Protein AF-A0A0K2RTQ6-F1 (afdb_monomer)

Nearest PDB structures (foldseek):
  4bjh-assembly1_B  TM=8.698E-01  e=5.700E-07  Aquifex aeolicus
  3r7l-assembly2_D  TM=8.823E-01  e=8.641E-06  Bacillus subtilis
  6fba-assembly1_A  TM=6.282E-01  e=8.798E-05  Plasmodium falciparum
  4eit-assembly2_E-2  TM=5.505E-01  e=1.858E-03  Bartonella henselae str. Houston-1
  6vlx-assembly1_A-2  TM=5.516E-01  e=4.117E-03  Alistipes finegoldii

Solvent-accessible surface area (backbone atoms only — not comparable to full-atom values): 7715 Å² total; per-residue (Å²): 106,58,63,59,55,19,58,78,69,77,44,66,51,78,92,53,66,40,66,80,39,32,35,37,40,30,36,40,47,51,80,28,67,64,53,57,54,44,49,56,51,42,40,74,35,42,23,46,38,33,41,28,30,55,79,71,28,50,46,89,68,52,87,76,44,90,48,50,78,40,72,47,48,64,66,49,52,74,71,56,46,48,26,42,33,48,46,72,69,63,71,87,67,46,86,75,64,66,61,100,42,74,64,60,47,43,72,60,62,48,88,47,73,68,58,55,49,48,32,53,76,71,67,39,74,79,41,42,79,43,66,94,60,133

Mean predicted aligned error: 4.24 Å

Secondary structure (DSSP, 8-state):
-HHHHHHHTT--SSS---TT-EEEEES-TTT-HHHHHHHHHHHHTT-EEEEE--GGGS-TTGGGSSSEEES-HHHHHHT--SEEEEPPP-GGGGGG-SSS-HHHHHHHH---H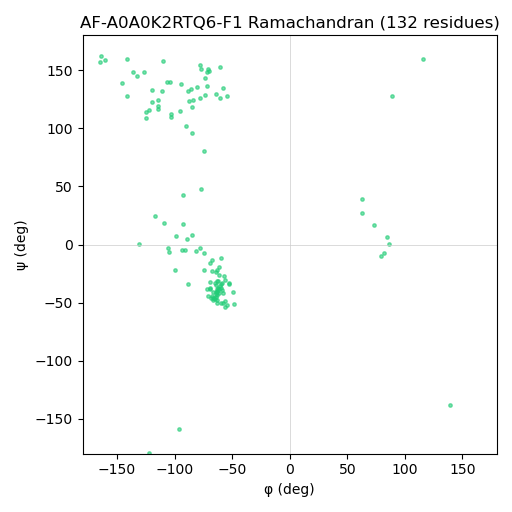HHHHHHHHTT-TTPEEE-S--

Foldseek 3Di:
DQVLQCVVVVHDSPPAFCAPAEEEEEDQQQPDPPNLVCLVVNVVSRYAYEYEDAPLSHHPPCVVGRYHYDPFPLVSVLVPHQEYEYEDDDPVPCVVPSDDDPVVCCVGGNCDPVNVVVCVVSVVPNYHYHYPDD

pLDDT: mean 91.51, std 10.1, range [55.66, 98.75]

Sequence (134 aa):
MRRHWSALHGSASTGADLTGMRVAIAGDVLHSRVARSNVWLLRTLGAEVTLVAPPTLLPIGVEHWPCKVSYNLDETLEAGVDAMMMLRVQGERMNASFFPSTREYSRRWGFDDARLRALDDLGLKDTIIMHPGP

Radius of gyration: 15.02 Å; Cα contacts (8 Å, |Δi|>4): 206; chains: 1; bounding box: 36×33×42 Å

Structure (mmCIF, N/CA/C/O backbone):
data_AF-A0A0K2RTQ6-F1
#
_entry.id   AF-A0A0K2RTQ6-F1
#
loop_
_atom_site.group_PDB
_atom_site.id
_atom_site.type_symbol
_atom_site.label_atom_id
_atom_site.label_alt_id
_atom_site.label_comp_id
_atom_site.label_asym_id
_atom_site.label_entity_id
_atom_site.label_seq_id
_atom_site.pdbx_PDB_ins_code
_atom_site.Cartn_x
_atom_site.Cartn_y
_atom_site.Cartn_z
_atom_site.occupancy
_atom_site.B_iso_or_equiv
_atom_site.auth_seq_id
_atom_site.auth_comp_id
_atom_site.auth_asym_id
_atom_site.auth_atom_id
_atom_site.pdbx_PDB_model_num
ATOM 1 N N . MET A 1 1 ? -0.386 1.564 14.095 1.00 89.38 1 MET A N 1
ATOM 2 C CA . MET A 1 1 ? -1.479 0.857 13.398 1.00 89.38 1 MET A CA 1
ATOM 3 C C . MET A 1 1 ? -2.579 0.413 14.357 1.00 89.38 1 MET A C 1
ATOM 5 O O . MET A 1 1 ? -3.469 1.215 14.567 1.00 89.38 1 MET A O 1
ATOM 9 N N . ARG A 1 2 ? -2.499 -0.751 15.027 1.00 91.75 2 ARG A N 1
ATOM 10 C CA . ARG A 1 2 ? -3.601 -1.288 15.864 1.00 91.75 2 ARG A CA 1
ATOM 11 C C . ARG A 1 2 ? -4.214 -0.292 16.856 1.00 91.75 2 ARG A C 1
ATOM 13 O O . ARG A 1 2 ? -5.416 -0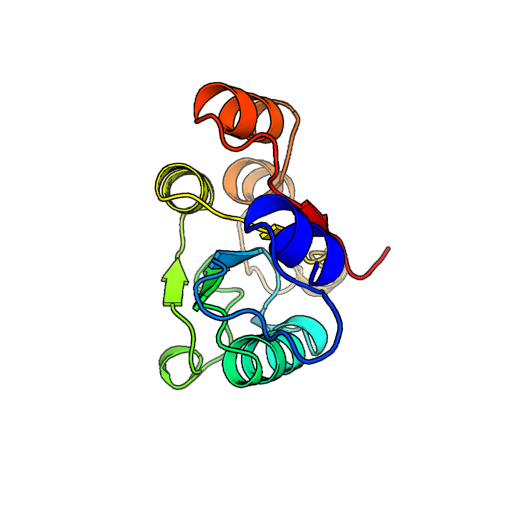.106 16.848 1.00 91.75 2 ARG A O 1
ATOM 20 N N . ARG A 1 3 ? -3.401 0.393 17.672 1.00 91.75 3 ARG A N 1
ATOM 21 C CA . ARG A 1 3 ? -3.916 1.386 18.639 1.00 91.75 3 ARG A CA 1
ATOM 22 C C . ARG A 1 3 ? -4.713 2.518 17.982 1.00 91.75 3 ARG A C 1
ATOM 24 O O . ARG A 1 3 ? -5.734 2.911 18.521 1.00 91.75 3 ARG A O 1
ATOM 31 N N . HIS A 1 4 ? -4.232 3.017 16.842 1.00 92.69 4 HIS A N 1
ATOM 32 C CA . HIS A 1 4 ? -4.903 4.069 16.072 1.00 92.69 4 HIS A CA 1
ATOM 33 C C . HIS A 1 4 ? -6.221 3.553 15.497 1.00 92.69 4 HIS A C 1
ATOM 35 O O . HIS A 1 4 ? -7.262 4.156 15.714 1.00 92.69 4 HIS A O 1
ATOM 41 N N . TRP A 1 5 ? -6.188 2.368 14.878 1.00 93.62 5 TRP A N 1
ATOM 42 C CA . TRP A 1 5 ? -7.375 1.706 14.340 1.00 93.62 5 TRP A CA 1
ATOM 43 C C . TRP A 1 5 ? -8.459 1.496 15.402 1.00 93.62 5 TRP A C 1
ATOM 45 O O . TRP A 1 5 ? -9.609 1.876 15.199 1.00 93.62 5 TRP A O 1
ATOM 55 N N . SER A 1 6 ? -8.084 0.965 16.568 1.00 92.69 6 SER A N 1
ATOM 56 C CA . SER A 1 6 ? -9.011 0.763 17.682 1.00 92.69 6 SER A CA 1
ATOM 57 C C . SER A 1 6 ? -9.582 2.077 18.219 1.00 92.69 6 SER A C 1
ATOM 59 O O . SER A 1 6 ? -10.768 2.136 18.524 1.00 92.69 6 SER A O 1
ATOM 61 N N . ALA A 1 7 ? -8.776 3.144 18.285 1.00 92.19 7 ALA A N 1
ATOM 62 C CA . ALA A 1 7 ? -9.241 4.455 18.736 1.00 92.19 7 ALA A CA 1
ATOM 63 C C . ALA A 1 7 ? -10.317 5.043 17.808 1.00 92.19 7 ALA A C 1
ATOM 65 O O . ALA A 1 7 ? -11.338 5.514 18.302 1.00 92.19 7 ALA A O 1
ATOM 66 N N . LEU A 1 8 ? -10.136 4.948 16.485 1.00 91.38 8 LEU A N 1
ATOM 67 C CA . LEU A 1 8 ? -11.126 5.414 15.500 1.00 91.38 8 LEU A CA 1
ATOM 68 C C . LEU 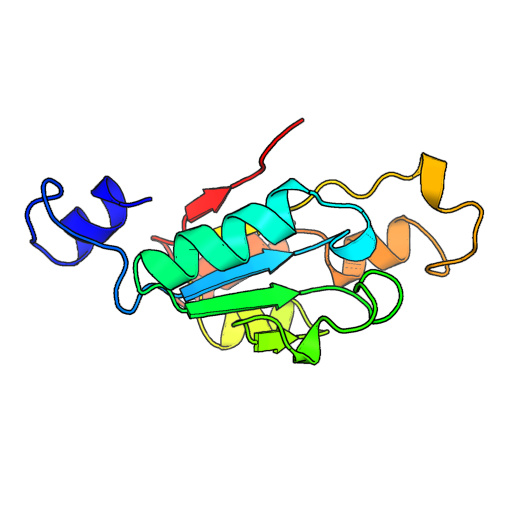A 1 8 ? -12.456 4.658 15.588 1.00 91.38 8 LEU A C 1
ATOM 70 O O . LEU A 1 8 ? -13.512 5.229 15.338 1.00 91.38 8 LEU A O 1
ATOM 74 N N . HIS A 1 9 ? -12.407 3.382 15.973 1.00 89.81 9 HIS A N 1
ATOM 75 C CA . HIS A 1 9 ? -13.579 2.509 16.051 1.00 89.81 9 HIS A CA 1
ATOM 76 C C . HIS A 1 9 ? -14.137 2.369 17.475 1.00 89.81 9 HIS A C 1
ATOM 78 O O . HIS A 1 9 ? -15.015 1.541 17.709 1.00 89.81 9 HIS A O 1
ATOM 84 N N . GLY A 1 10 ? -13.627 3.141 18.443 1.00 89.06 10 GLY A N 1
ATOM 85 C CA . GLY A 1 10 ? -14.097 3.108 19.831 1.00 89.06 10 GLY A CA 1
ATOM 86 C C . GLY A 1 10 ? -13.885 1.767 20.546 1.00 89.06 10 GLY A C 1
ATOM 87 O O . GLY A 1 10 ? -14.639 1.434 21.458 1.00 89.06 10 GLY A O 1
ATOM 88 N N . SER A 1 11 ? -12.883 0.982 20.141 1.00 88.12 11 SER A N 1
ATOM 89 C CA . SER A 1 11 ? -12.588 -0.337 20.708 1.00 88.12 11 SER A CA 1
ATOM 90 C C . SER A 1 11 ? -11.294 -0.352 21.528 1.00 88.12 11 SER A C 1
ATOM 92 O O . SER A 1 11 ? -10.408 0.494 21.383 1.00 88.12 11 SER A O 1
ATOM 94 N N . ALA A 1 12 ? -11.166 -1.326 22.431 1.00 88.44 12 ALA A N 1
ATOM 95 C CA . ALA A 1 12 ? -9.924 -1.533 23.167 1.00 88.44 12 ALA A CA 1
ATOM 96 C C . ALA A 1 12 ? -8.848 -2.119 22.239 1.00 88.44 12 ALA A C 1
ATOM 98 O O . ALA A 1 12 ? -9.104 -3.056 21.492 1.00 88.44 12 ALA A O 1
ATOM 99 N N . SER A 1 13 ? -7.616 -1.608 22.316 1.00 88.00 13 SER A N 1
ATOM 100 C CA . SER A 1 13 ? -6.531 -2.091 21.443 1.00 88.00 13 SER A CA 1
ATOM 101 C C . SER A 1 13 ? -5.968 -3.469 21.821 1.00 88.00 13 SER A C 1
ATOM 103 O O . SER A 1 13 ? -5.359 -4.145 20.988 1.00 88.00 13 SER A O 1
ATOM 105 N N . THR A 1 14 ? -6.151 -3.898 23.071 1.00 88.69 14 THR A N 1
ATOM 106 C CA . THR A 1 14 ? -5.711 -5.214 23.549 1.00 88.69 14 THR A CA 1
ATOM 107 C C . THR A 1 14 ? -6.694 -6.279 23.081 1.00 88.69 14 THR A C 1
ATOM 109 O O . THR A 1 14 ? -7.887 -6.163 23.330 1.00 88.69 14 THR A O 1
ATOM 112 N N . GLY A 1 15 ? -6.197 -7.319 22.409 1.00 83.94 15 GLY A N 1
ATOM 113 C CA . GLY A 1 15 ? -7.035 -8.389 21.852 1.00 83.94 15 GLY A CA 1
ATOM 114 C C . GLY A 1 15 ? -7.729 -8.041 20.530 1.00 83.94 15 GLY A C 1
ATOM 115 O O . GLY A 1 15 ? -8.238 -8.948 19.883 1.00 83.94 15 GLY A O 1
ATOM 116 N N . ALA A 1 16 ? -7.699 -6.777 20.094 1.00 88.12 16 ALA A N 1
ATOM 117 C CA . ALA A 1 16 ? -8.192 -6.378 18.779 1.00 88.12 16 ALA A CA 1
ATOM 118 C C . ALA A 1 16 ? -7.236 -6.807 17.656 1.00 88.12 16 ALA A C 1
ATOM 120 O O . ALA A 1 16 ? -6.006 -6.749 17.793 1.00 88.12 16 ALA A O 1
ATOM 121 N N . ASP A 1 17 ? -7.814 -7.203 16.528 1.00 92.19 17 ASP A N 1
ATOM 122 C CA . ASP A 1 17 ? -7.103 -7.446 15.281 1.00 92.19 17 ASP A CA 1
ATOM 123 C C . ASP A 1 17 ? -7.166 -6.196 14.373 1.00 92.19 17 ASP A C 1
ATOM 125 O O . ASP A 1 17 ? -7.278 -5.066 14.856 1.00 92.19 17 ASP A O 1
ATOM 129 N N . LEU A 1 18 ? -6.970 -6.379 13.071 1.00 95.94 18 LEU A N 1
ATOM 130 C CA . LEU A 1 18 ? -7.038 -5.350 12.033 1.00 95.94 18 LEU A CA 1
ATOM 131 C C . LEU A 1 18 ? -8.166 -5.647 11.032 1.00 95.94 18 LEU A C 1
ATOM 133 O O . LEU A 1 18 ? -8.085 -5.220 9.880 1.00 95.94 18 LEU A O 1
ATOM 137 N N . THR A 1 19 ? -9.196 -6.394 11.443 1.00 95.62 19 THR A N 1
ATOM 138 C CA . THR A 1 19 ? -10.319 -6.749 10.573 1.00 95.62 19 THR A CA 1
ATOM 139 C C . THR A 1 19 ? -10.944 -5.497 9.959 1.00 95.62 19 THR A C 1
ATOM 141 O O . THR A 1 19 ? -11.265 -4.535 10.659 1.00 95.62 19 THR A O 1
ATOM 144 N N . GLY A 1 20 ? -11.080 -5.509 8.630 1.00 93.62 20 GLY A N 1
ATOM 145 C CA . GLY A 1 20 ? -11.648 -4.409 7.844 1.00 93.62 20 GLY A CA 1
ATOM 146 C C . GLY A 1 20 ? -10.680 -3.265 7.525 1.00 93.62 20 GLY A C 1
ATOM 147 O O . GLY A 1 20 ? -11.023 -2.404 6.720 1.00 93.62 20 GLY A O 1
ATOM 148 N N . MET A 1 21 ? -9.469 -3.258 8.091 1.00 97.12 21 MET A N 1
ATOM 149 C CA . MET A 1 21 ? -8.472 -2.230 7.795 1.00 97.12 21 MET A CA 1
ATOM 150 C C . MET A 1 21 ? -7.880 -2.431 6.395 1.00 97.12 21 MET A C 1
ATOM 152 O O . MET A 1 21 ? -7.386 -3.514 6.078 1.00 97.12 21 MET A O 1
ATOM 156 N N . ARG A 1 22 ? -7.864 -1.383 5.569 1.00 98.19 22 ARG A N 1
ATOM 157 C CA . ARG A 1 22 ? -7.298 -1.385 4.213 1.00 98.19 22 ARG A CA 1
ATOM 158 C C . ARG A 1 22 ? -5.864 -0.867 4.231 1.00 98.19 22 ARG A C 1
ATOM 160 O O . ARG A 1 22 ? -5.612 0.302 4.518 1.00 98.19 22 ARG A O 1
ATOM 167 N N . VAL A 1 23 ? -4.912 -1.731 3.897 1.00 98.50 23 VAL A N 1
ATOM 168 C CA . VAL A 1 23 ? -3.481 -1.412 3.868 1.00 98.50 23 VAL A CA 1
ATOM 169 C C . VAL A 1 23 ? -2.951 -1.489 2.441 1.00 98.50 23 VAL A C 1
ATOM 171 O O . VAL A 1 23 ? -2.958 -2.553 1.822 1.00 98.50 23 VAL A O 1
ATOM 174 N N . ALA A 1 24 ? -2.434 -0.376 1.931 1.00 98.56 24 ALA A N 1
ATOM 175 C CA . ALA A 1 24 ? -1.681 -0.340 0.685 1.00 98.56 24 ALA A CA 1
ATOM 176 C C . ALA A 1 24 ? -0.177 -0.447 0.965 1.00 98.56 24 ALA A C 1
ATOM 178 O O . ALA A 1 24 ? 0.335 0.173 1.896 1.00 98.56 24 ALA A O 1
ATOM 179 N N . ILE A 1 25 ? 0.541 -1.233 0.163 1.00 98.31 25 ILE A N 1
ATOM 180 C CA . ILE A 1 25 ? 2.002 -1.341 0.207 1.00 98.31 25 ILE A CA 1
ATOM 181 C C . ILE A 1 25 ? 2.536 -1.041 -1.190 1.00 98.31 25 ILE A C 1
ATOM 183 O O . ILE A 1 25 ? 2.285 -1.811 -2.117 1.00 98.31 25 ILE A O 1
ATOM 187 N N . ALA A 1 26 ? 3.274 0.055 -1.342 1.00 97.44 26 ALA A N 1
ATOM 188 C CA . ALA A 1 26 ? 3.706 0.553 -2.638 1.00 97.44 26 ALA A CA 1
ATOM 189 C C . ALA A 1 26 ? 5.229 0.492 -2.819 1.00 97.44 26 ALA A C 1
ATOM 191 O O . ALA A 1 26 ? 5.974 1.074 -2.033 1.00 97.44 26 ALA A O 1
ATOM 192 N N . GLY A 1 27 ? 5.691 -0.175 -3.879 1.00 93.81 27 GLY A N 1
ATOM 193 C CA . GLY A 1 27 ? 7.058 -0.054 -4.392 1.00 93.81 27 GLY A CA 1
ATOM 194 C C . GLY A 1 27 ? 7.732 -1.343 -4.842 1.00 93.81 27 GLY A C 1
ATOM 195 O O . GLY A 1 27 ? 7.113 -2.135 -5.543 1.00 93.81 27 GLY A O 1
ATOM 196 N N . ASP A 1 28 ? 9.016 -1.543 -4.523 1.00 93.06 28 ASP A N 1
ATOM 197 C CA . ASP A 1 28 ? 9.774 -2.724 -4.978 1.00 93.06 28 ASP A CA 1
ATOM 198 C C . ASP A 1 28 ? 9.367 -3.989 -4.201 1.00 93.06 28 ASP A C 1
ATOM 200 O O . ASP A 1 28 ? 10.020 -4.396 -3.239 1.00 93.06 28 ASP A O 1
ATOM 204 N N . VAL A 1 29 ? 8.249 -4.605 -4.595 1.00 94.75 29 VAL A N 1
ATOM 205 C CA . VAL A 1 29 ? 7.739 -5.842 -3.981 1.00 94.75 29 VAL A CA 1
ATOM 206 C C . VAL A 1 29 ? 8.607 -7.038 -4.365 1.00 94.75 29 VAL A C 1
ATOM 208 O O . VAL A 1 29 ? 8.872 -7.888 -3.512 1.00 94.75 29 VAL A O 1
ATOM 211 N N . LEU A 1 30 ? 9.078 -7.088 -5.615 1.00 93.06 30 LEU A N 1
ATOM 212 C CA . LEU A 1 30 ? 9.908 -8.158 -6.175 1.00 93.06 30 LEU A CA 1
ATOM 213 C C . LEU A 1 30 ? 11.094 -8.489 -5.263 1.00 93.06 30 LEU A C 1
ATOM 215 O O . LEU A 1 30 ? 11.397 -9.662 -5.041 1.00 93.06 30 LEU A O 1
ATOM 219 N N . HIS A 1 31 ? 11.725 -7.468 -4.680 1.00 90.69 31 HIS A N 1
ATOM 220 C CA . HIS A 1 31 ? 12.881 -7.645 -3.807 1.00 90.69 31 HIS A CA 1
ATOM 221 C C . HIS A 1 31 ? 12.600 -7.460 -2.309 1.00 90.69 31 HIS A C 1
ATOM 223 O O . HIS A 1 31 ? 13.503 -7.645 -1.482 1.00 90.69 31 HIS A O 1
ATOM 229 N N . SER A 1 32 ? 11.374 -7.103 -1.923 1.00 92.19 32 SER A N 1
ATOM 230 C CA . SER A 1 32 ? 11.054 -6.757 -0.541 1.00 92.19 32 SER A CA 1
ATOM 231 C C . SER A 1 32 ? 10.608 -7.969 0.273 1.00 92.19 32 SER A C 1
ATOM 233 O O . SER A 1 32 ? 9.452 -8.401 0.261 1.00 92.19 32 SER A O 1
ATOM 235 N N . ARG A 1 33 ? 11.532 -8.478 1.097 1.00 93.06 33 ARG A N 1
ATOM 236 C CA . ARG A 1 33 ? 11.202 -9.461 2.145 1.00 93.06 33 ARG A CA 1
ATOM 237 C C . ARG A 1 33 ? 10.159 -8.914 3.126 1.00 93.06 33 ARG A C 1
ATOM 239 O O . ARG A 1 33 ? 9.337 -9.691 3.602 1.00 93.06 33 AR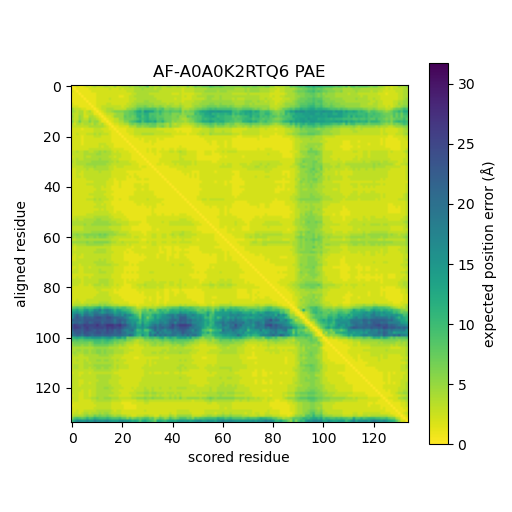G A O 1
ATOM 246 N N . VAL A 1 34 ? 10.185 -7.600 3.374 1.00 94.56 34 VAL A N 1
ATOM 247 C CA . VAL A 1 34 ? 9.246 -6.884 4.252 1.00 94.56 34 VAL A CA 1
ATOM 248 C C . VAL A 1 34 ? 7.834 -6.905 3.678 1.00 94.56 34 VAL A C 1
ATOM 250 O O . VAL A 1 34 ? 6.893 -7.217 4.402 1.00 94.56 34 VAL A O 1
ATOM 253 N N . ALA A 1 35 ? 7.678 -6.632 2.378 1.00 96.12 35 ALA A N 1
ATOM 254 C CA . ALA A 1 35 ? 6.380 -6.683 1.710 1.00 96.12 35 ALA A CA 1
ATOM 255 C C . ALA A 1 35 ? 5.770 -8.075 1.845 1.00 96.12 35 ALA A C 1
ATOM 257 O O . ALA A 1 35 ? 4.649 -8.214 2.328 1.00 96.12 35 ALA A O 1
ATOM 258 N N . ARG A 1 36 ? 6.554 -9.113 1.519 1.00 95.94 36 ARG A N 1
ATOM 259 C CA . ARG A 1 36 ? 6.111 -10.503 1.634 1.00 95.94 36 ARG A CA 1
ATOM 260 C C . ARG A 1 36 ? 5.651 -10.836 3.050 1.00 95.94 36 ARG A C 1
ATOM 262 O O . ARG A 1 36 ? 4.533 -11.306 3.213 1.00 95.94 36 ARG A O 1
ATOM 269 N N . SER A 1 37 ? 6.469 -10.588 4.075 1.00 97.12 37 SER A N 1
ATOM 270 C CA . SER A 1 37 ? 6.081 -10.895 5.460 1.00 97.12 37 SER A CA 1
ATOM 271 C C . SER A 1 37 ? 4.862 -10.095 5.923 1.00 97.12 37 SER A C 1
ATOM 273 O O . SER A 1 37 ? 4.006 -10.644 6.614 1.00 97.12 37 SER A O 1
ATOM 275 N N . ASN A 1 38 ? 4.754 -8.826 5.517 1.00 97.38 38 ASN A N 1
ATOM 276 C CA . ASN A 1 38 ? 3.631 -7.974 5.893 1.00 97.38 38 ASN A CA 1
ATOM 277 C C . ASN A 1 38 ? 2.325 -8.414 5.244 1.00 97.38 38 ASN A C 1
ATOM 279 O O . ASN A 1 38 ? 1.315 -8.398 5.935 1.00 97.38 38 ASN A O 1
ATOM 283 N N . VAL A 1 39 ? 2.324 -8.858 3.981 1.00 98.25 39 VAL A N 1
ATOM 284 C CA . VAL A 1 39 ? 1.109 -9.402 3.351 1.00 98.25 39 VAL A CA 1
ATOM 285 C C . VAL A 1 39 ? 0.522 -10.527 4.203 1.00 98.25 39 VAL A C 1
ATOM 287 O O . VAL A 1 39 ? -0.646 -10.464 4.580 1.00 98.25 39 VAL A O 1
ATOM 290 N N . TRP A 1 40 ? 1.337 -11.522 4.566 1.00 98.00 40 TRP A N 1
ATOM 291 C CA . TRP A 1 40 ? 0.879 -12.661 5.365 1.00 98.00 40 TRP A CA 1
ATOM 292 C C . TRP A 1 40 ? 0.449 -12.250 6.774 1.00 98.00 40 TRP A C 1
ATOM 294 O O . TRP A 1 40 ? -0.625 -12.650 7.224 1.00 98.00 40 TRP A O 1
ATOM 304 N N . LEU A 1 41 ? 1.248 -11.434 7.466 1.00 97.38 41 LEU A N 1
ATOM 305 C CA . LEU A 1 41 ? 0.938 -10.985 8.824 1.00 97.38 41 LEU A CA 1
ATOM 306 C C . LEU A 1 41 ? -0.345 -10.146 8.874 1.00 97.38 41 LEU A C 1
ATOM 308 O O . LEU A 1 41 ? -1.225 -10.424 9.683 1.00 97.38 41 LEU A O 1
ATOM 312 N N . LEU A 1 42 ? -0.463 -9.132 8.017 1.00 97.69 42 LEU A N 1
ATOM 313 C CA . LEU A 1 42 ? -1.612 -8.227 8.000 1.00 97.69 42 LEU A CA 1
ATOM 314 C C . LEU A 1 42 ? -2.894 -8.976 7.641 1.00 97.69 42 LEU A C 1
ATOM 316 O O . LEU A 1 42 ? -3.909 -8.787 8.305 1.00 97.69 42 LEU A O 1
ATOM 320 N N . ARG A 1 43 ? -2.827 -9.902 6.676 1.00 97.81 43 ARG A N 1
ATOM 321 C CA . ARG A 1 43 ? -3.954 -10.788 6.361 1.00 97.81 43 ARG A CA 1
ATOM 322 C C . ARG A 1 43 ? -4.334 -11.707 7.504 1.00 97.81 43 ARG A C 1
ATOM 324 O O . ARG A 1 43 ? -5.518 -11.903 7.743 1.00 97.81 43 ARG A O 1
ATOM 331 N N . THR A 1 44 ? -3.352 -12.251 8.219 1.00 97.00 44 THR A N 1
ATOM 332 C CA . THR A 1 44 ? -3.602 -13.079 9.411 1.00 97.00 44 THR A CA 1
ATOM 333 C C . THR A 1 44 ? -4.311 -12.274 10.501 1.00 97.00 44 THR A C 1
ATOM 335 O O . THR A 1 44 ? -5.119 -12.817 11.243 1.00 97.00 44 THR A O 1
ATOM 338 N N . LEU A 1 45 ? -4.044 -10.969 10.571 1.00 96.19 45 LEU A N 1
ATOM 339 C CA . LEU A 1 45 ? -4.720 -10.026 11.458 1.00 96.19 45 LEU A CA 1
ATOM 340 C C . LEU A 1 45 ? -6.035 -9.470 10.875 1.00 96.19 45 LEU A C 1
ATOM 342 O O . LEU A 1 45 ? -6.584 -8.549 11.460 1.00 96.19 45 LEU A O 1
ATOM 346 N N . GLY A 1 46 ? -6.539 -9.974 9.746 1.00 96.25 46 GLY A N 1
ATOM 347 C CA . GLY A 1 46 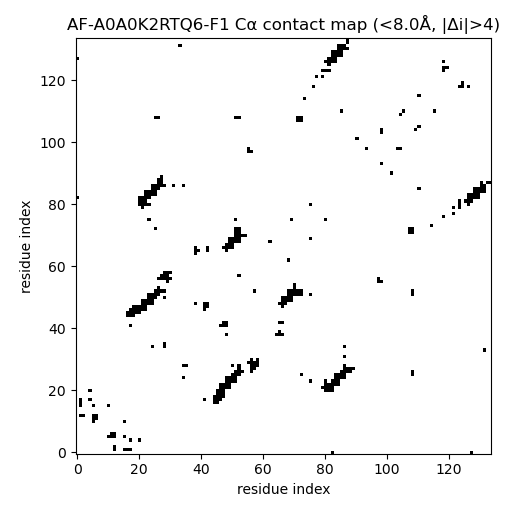? -7.836 -9.572 9.183 1.00 96.25 46 GLY A CA 1
ATOM 348 C C . GLY A 1 46 ? -7.826 -8.332 8.280 1.00 96.25 46 GLY A C 1
ATOM 349 O O . GLY A 1 46 ? -8.874 -7.964 7.749 1.00 96.25 46 GLY A O 1
ATOM 350 N N . ALA A 1 47 ? -6.672 -7.701 8.053 1.00 98.12 47 ALA A N 1
ATOM 351 C CA . ALA A 1 47 ? -6.583 -6.544 7.164 1.00 98.12 47 ALA A CA 1
ATOM 352 C C . ALA A 1 47 ? -6.730 -6.942 5.685 1.00 98.12 47 ALA A C 1
ATOM 354 O O . ALA A 1 47 ? -6.265 -7.999 5.246 1.00 98.12 47 ALA A O 1
ATOM 355 N N . GLU A 1 48 ? -7.301 -6.050 4.882 1.00 98.50 48 GLU A N 1
ATOM 356 C CA . GLU A 1 48 ? -7.239 -6.121 3.427 1.00 98.50 48 GLU A CA 1
ATOM 357 C C . GLU A 1 48 ? -5.942 -5.488 2.934 1.00 98.50 48 GLU A C 1
ATOM 359 O O . GLU A 1 48 ? -5.662 -4.328 3.219 1.00 98.50 48 GLU A O 1
ATOM 364 N N . VAL A 1 49 ? -5.145 -6.237 2.172 1.00 98.50 49 VAL A N 1
ATOM 365 C CA . VAL A 1 49 ? -3.852 -5.756 1.672 1.00 98.50 49 VAL A CA 1
ATOM 366 C C . VAL A 1 49 ? -3.914 -5.554 0.164 1.00 98.50 49 VAL A C 1
ATOM 368 O O . VAL A 1 49 ? -4.339 -6.459 -0.558 1.00 98.50 49 VAL A O 1
ATOM 371 N N . THR A 1 50 ? -3.434 -4.403 -0.305 1.00 98.75 50 THR A N 1
ATOM 372 C CA . THR A 1 50 ? -3.226 -4.100 -1.726 1.00 98.75 50 THR A CA 1
ATOM 373 C C . THR A 1 50 ? -1.752 -3.801 -1.979 1.00 98.75 50 THR A C 1
ATOM 375 O O . THR A 1 50 ? -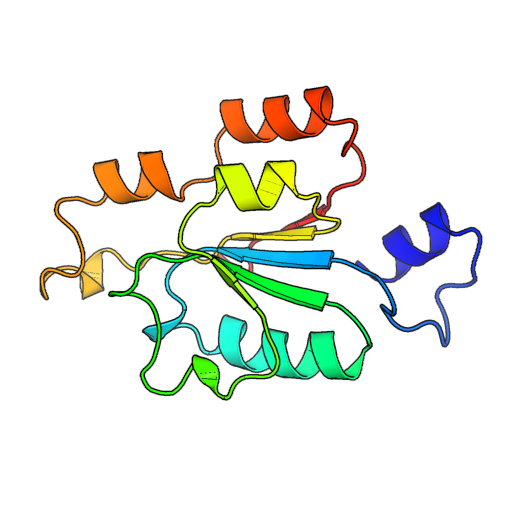1.181 -2.895 -1.376 1.00 98.75 50 THR A O 1
ATOM 378 N N . LEU A 1 51 ? -1.124 -4.557 -2.874 1.00 98.56 51 LEU A N 1
ATOM 379 C CA . LEU A 1 51 ? 0.214 -4.260 -3.376 1.00 98.56 51 LEU A CA 1
ATOM 380 C C . LEU A 1 51 ? 0.114 -3.293 -4.553 1.00 98.56 51 LEU A C 1
ATOM 382 O O . LEU A 1 51 ? -0.685 -3.522 -5.457 1.00 98.56 51 LEU A O 1
ATOM 386 N N . VAL A 1 52 ? 0.939 -2.248 -4.559 1.00 98.06 52 VAL A N 1
ATOM 387 C CA . VAL A 1 52 ? 0.955 -1.234 -5.617 1.00 98.06 52 VAL A CA 1
ATOM 388 C C . VAL A 1 52 ? 2.353 -1.110 -6.210 1.00 98.06 52 VAL A C 1
ATOM 390 O O . VAL A 1 52 ? 3.277 -0.609 -5.573 1.00 98.06 52 VAL A O 1
ATOM 393 N N . ALA A 1 53 ? 2.538 -1.571 -7.439 1.00 95.19 53 ALA A N 1
ATOM 394 C CA . ALA A 1 53 ? 3.842 -1.539 -8.098 1.00 95.19 53 ALA A CA 1
ATOM 395 C C . ALA A 1 53 ? 3.676 -1.667 -9.615 1.00 95.19 53 ALA A C 1
ATOM 397 O O . ALA A 1 53 ? 2.663 -2.203 -10.058 1.00 95.19 53 ALA A O 1
ATOM 398 N N . PRO A 1 54 ? 4.646 -1.244 -10.445 1.00 92.56 54 PRO A N 1
ATOM 399 C CA . PRO A 1 54 ? 4.667 -1.662 -11.843 1.00 92.56 54 PRO A CA 1
ATOM 400 C C . PRO A 1 54 ? 4.789 -3.194 -11.953 1.00 92.56 54 PRO A C 1
ATOM 402 O O . PRO A 1 54 ? 5.412 -3.810 -11.085 1.00 92.56 54 PRO A O 1
ATOM 405 N N . PRO A 1 55 ? 4.295 -3.818 -13.043 1.00 92.38 55 PRO A N 1
ATOM 406 C CA . PRO A 1 55 ? 4.404 -5.268 -13.245 1.00 92.38 55 PRO A CA 1
ATOM 407 C C . PRO A 1 55 ? 5.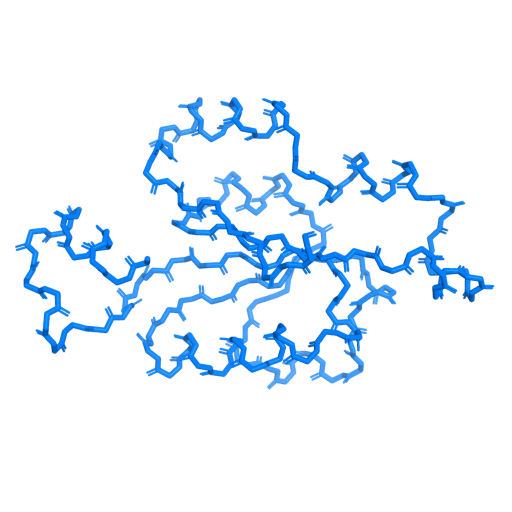833 -5.810 -13.110 1.00 92.38 55 PRO A C 1
ATOM 409 O O . PRO A 1 55 ? 6.042 -6.913 -12.620 1.00 92.38 55 PRO A O 1
ATOM 412 N N . THR A 1 56 ? 6.826 -5.009 -13.496 1.00 90.00 56 THR A N 1
ATOM 413 C CA . THR A 1 56 ? 8.255 -5.336 -13.427 1.00 90.00 56 THR A CA 1
ATOM 414 C C . THR A 1 56 ? 8.819 -5.401 -12.004 1.00 90.00 56 THR A C 1
ATOM 416 O O . THR A 1 56 ? 9.896 -5.955 -11.814 1.00 90.00 56 THR A O 1
ATOM 419 N N . LEU A 1 57 ? 8.115 -4.858 -11.006 1.00 91.94 57 LEU A N 1
ATOM 420 C CA . LEU A 1 57 ? 8.493 -4.890 -9.589 1.00 91.94 57 LEU A CA 1
ATOM 421 C C . LEU A 1 57 ? 7.588 -5.808 -8.761 1.00 91.94 57 LEU A C 1
ATOM 423 O O . LEU A 1 57 ? 7.562 -5.705 -7.535 1.00 91.94 57 LEU A O 1
ATOM 427 N N . LEU A 1 58 ? 6.870 -6.724 -9.408 1.00 94.44 58 LEU A N 1
ATOM 428 C CA . LEU A 1 58 ? 6.107 -7.771 -8.741 1.00 94.44 58 LEU A CA 1
ATOM 429 C C . LEU A 1 58 ? 6.803 -9.129 -8.911 1.00 94.44 58 LEU A C 1
ATOM 431 O O . LEU A 1 58 ? 7.316 -9.425 -9.991 1.00 94.44 58 LEU A O 1
ATOM 435 N N . PRO A 1 59 ? 6.837 -9.974 -7.866 1.00 93.38 59 PRO A N 1
ATOM 436 C CA . PRO A 1 59 ? 7.373 -11.321 -7.986 1.00 93.38 59 PRO A CA 1
ATOM 437 C C . PRO A 1 59 ? 6.459 -12.209 -8.837 1.00 93.38 59 PRO A C 1
ATOM 439 O O . PRO A 1 59 ? 5.237 -12.065 -8.821 1.00 93.38 59 PRO A O 1
ATOM 442 N N . ILE A 1 60 ? 7.052 -13.180 -9.533 1.00 94.25 60 ILE A N 1
ATOM 443 C CA . ILE A 1 60 ? 6.293 -14.248 -10.197 1.00 94.25 60 ILE A CA 1
ATOM 444 C C . ILE A 1 60 ? 5.457 -14.983 -9.141 1.00 94.25 60 ILE A C 1
ATOM 446 O O . ILE A 1 60 ? 5.966 -15.318 -8.068 1.00 94.25 60 ILE A O 1
ATOM 450 N N . GLY A 1 61 ? 4.185 -15.244 -9.444 1.00 95.25 61 GLY A N 1
ATOM 451 C CA . GLY A 1 61 ? 3.282 -15.932 -8.530 1.00 95.25 61 GLY A CA 1
AT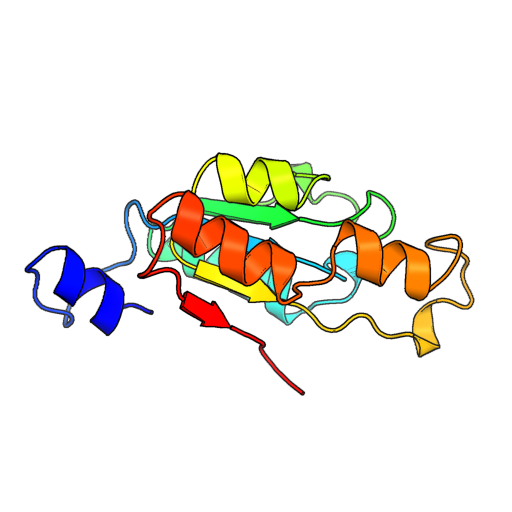OM 452 C C . GLY A 1 61 ? 2.606 -15.020 -7.505 1.00 95.25 61 GLY A C 1
ATOM 453 O O . GLY A 1 61 ? 1.934 -15.539 -6.613 1.00 95.25 61 GLY A O 1
ATOM 454 N N . VAL A 1 62 ? 2.775 -13.692 -7.587 1.00 96.44 62 VAL A N 1
ATOM 455 C CA . VAL A 1 62 ? 2.122 -12.731 -6.676 1.00 96.44 62 VAL A CA 1
ATOM 456 C C . VAL A 1 62 ? 0.595 -12.857 -6.682 1.00 96.44 62 VAL A C 1
ATOM 458 O O . VAL A 1 62 ? -0.043 -12.593 -5.672 1.00 96.44 62 VAL A O 1
ATOM 461 N N . GLU A 1 63 ? 0.005 -13.328 -7.779 1.00 93.44 63 GLU A N 1
ATOM 462 C CA . GLU A 1 63 ? -1.425 -13.607 -7.919 1.00 93.44 63 GLU A CA 1
ATOM 463 C C . GLU A 1 63 ? -1.940 -14.687 -6.952 1.00 93.44 63 GLU A C 1
ATOM 465 O O . GLU A 1 63 ? -3.135 -14.746 -6.674 1.00 93.44 63 GLU A O 1
ATOM 470 N N . HIS A 1 64 ? -1.044 -15.511 -6.400 1.00 96.62 64 HIS A N 1
ATOM 471 C CA . HIS A 1 64 ? -1.366 -16.516 -5.385 1.00 96.62 64 HIS A CA 1
ATOM 472 C C . HIS A 1 64 ? -1.223 -15.984 -3.952 1.00 96.62 64 HIS A C 1
ATOM 474 O O . HIS A 1 64 ? -1.489 -16.708 -2.990 1.00 96.62 64 HIS A O 1
ATOM 480 N N . TRP A 1 65 ? -0.749 -14.748 -3.773 1.00 97.81 65 TRP A N 1
ATOM 481 C CA . TRP A 1 65 ? -0.631 -14.144 -2.450 1.00 97.81 65 TRP A CA 1
ATOM 482 C C . TRP A 1 65 ? -2.011 -13.674 -1.977 1.00 97.81 65 TRP A C 1
ATOM 484 O O . TRP A 1 65 ? -2.852 -13.301 -2.794 1.00 97.81 65 TRP A O 1
ATOM 494 N N . PRO A 1 66 ? -2.274 -13.643 -0.660 1.00 97.81 66 PRO A N 1
ATOM 495 C CA . PRO A 1 66 ? -3.579 -13.258 -0.130 1.00 97.81 66 PRO A CA 1
ATOM 496 C C . PRO A 1 66 ? -3.803 -11.731 -0.160 1.00 97.81 66 PRO A C 1
ATOM 498 O O . PRO A 1 66 ? -4.211 -11.138 0.831 1.00 97.81 66 PRO A O 1
ATOM 501 N N . CYS A 1 67 ? -3.530 -11.060 -1.274 1.00 98.06 67 CYS A N 1
ATOM 502 C CA . CYS A 1 67 ? -3.652 -9.611 -1.430 1.00 98.06 67 CYS A CA 1
ATOM 503 C C . CYS A 1 67 ? -4.195 -9.238 -2.811 1.00 98.06 67 CYS A C 1
ATOM 505 O O . CYS A 1 67 ? -4.085 -10.001 -3.767 1.00 98.06 67 CYS A O 1
ATOM 507 N N . LYS A 1 68 ? -4.741 -8.028 -2.924 1.00 98.19 68 LYS A N 1
ATOM 508 C CA . LYS A 1 68 ? -5.035 -7.403 -4.216 1.00 98.19 68 LYS A CA 1
ATOM 509 C C . LYS A 1 68 ? -3.740 -6.844 -4.810 1.00 98.19 68 LYS A C 1
ATOM 511 O O . LYS A 1 68 ? -2.808 -6.504 -4.079 1.00 98.19 68 LYS A O 1
ATOM 516 N N . VAL A 1 69 ? -3.696 -6.717 -6.131 1.00 98.25 69 VAL A N 1
ATOM 517 C CA . VAL A 1 69 ? -2.608 -6.052 -6.854 1.00 98.25 69 VAL A CA 1
ATOM 518 C C . VAL A 1 69 ? -3.200 -4.886 -7.631 1.00 98.25 69 VAL A C 1
ATOM 520 O O . VAL A 1 69 ? -4.212 -5.043 -8.309 1.00 98.25 69 VAL A O 1
ATOM 523 N N . SER A 1 70 ? -2.559 -3.730 -7.528 1.00 98.00 70 SER A N 1
ATOM 524 C CA . SER A 1 70 ? -2.847 -2.538 -8.312 1.00 98.00 70 SER A CA 1
ATOM 525 C C . SER A 1 70 ? -1.570 -2.042 -8.985 1.00 98.00 70 SER A C 1
ATOM 527 O O . SER A 1 70 ? -0.463 -2.182 -8.463 1.00 98.00 70 SER A O 1
ATOM 529 N N . TYR A 1 71 ? -1.728 -1.436 -10.156 1.00 96.88 71 TYR A N 1
ATOM 530 C CA . TYR A 1 71 ? -0.633 -0.801 -10.889 1.00 96.88 71 TYR A CA 1
ATOM 531 C C . TYR A 1 71 ? -0.682 0.727 -10.793 1.00 96.88 71 TYR A C 1
ATOM 533 O O . TYR A 1 71 ? 0.249 1.393 -11.254 1.00 96.88 71 TYR A O 1
ATOM 541 N N . ASN A 1 72 ? -1.743 1.282 -10.200 1.00 97.12 72 ASN A N 1
ATOM 542 C CA . ASN A 1 72 ? -1.995 2.713 -10.109 1.00 97.12 72 ASN A CA 1
ATOM 543 C C . ASN A 1 72 ? -2.136 3.131 -8.638 1.00 97.12 72 ASN A C 1
ATOM 545 O O . ASN A 1 72 ? -3.043 2.690 -7.929 1.00 97.12 72 ASN A O 1
ATOM 549 N N . LEU A 1 73 ? -1.203 3.966 -8.175 1.00 97.56 73 LEU A N 1
ATOM 550 C CA . LEU A 1 73 ? -1.208 4.470 -6.807 1.00 97.56 73 LEU A CA 1
ATOM 551 C C . LEU A 1 73 ? -2.395 5.395 -6.552 1.00 97.56 73 LEU A C 1
ATOM 553 O O . LEU A 1 73 ? -3.034 5.263 -5.516 1.00 97.56 73 LEU A O 1
ATOM 557 N N . ASP A 1 74 ? -2.719 6.258 -7.507 1.00 97.62 74 ASP A N 1
ATOM 558 C CA . ASP A 1 74 ? -3.751 7.282 -7.354 1.00 97.62 74 ASP A CA 1
ATOM 559 C C . ASP A 1 74 ? -5.142 6.640 -7.260 1.00 97.62 74 ASP A C 1
ATOM 561 O O . ASP A 1 74 ? -5.856 6.881 -6.293 1.00 97.62 74 ASP A O 1
ATOM 565 N N . GLU A 1 75 ? -5.458 5.686 -8.143 1.00 97.88 75 GLU A N 1
ATOM 566 C CA . GLU A 1 75 ? -6.699 4.891 -8.053 1.00 97.88 75 GLU A CA 1
ATOM 567 C C . GLU A 1 75 ? -6.798 4.111 -6.730 1.00 97.88 75 GLU A C 1
ATOM 569 O O . GLU A 1 75 ? -7.881 3.929 -6.174 1.00 97.88 75 GLU A O 1
ATOM 574 N N . THR A 1 76 ? -5.662 3.645 -6.197 1.00 98.06 76 THR A N 1
ATOM 575 C CA . THR A 1 76 ? -5.640 2.938 -4.908 1.00 98.06 76 THR A CA 1
ATOM 576 C C . THR A 1 76 ? -5.954 3.886 -3.750 1.00 98.06 76 THR A C 1
ATOM 578 O O . THR A 1 76 ? -6.640 3.487 -2.811 1.00 98.06 76 THR A O 1
ATOM 581 N N . LEU A 1 77 ? -5.472 5.131 -3.810 1.00 97.50 77 LEU A N 1
ATOM 582 C CA . LEU A 1 77 ? -5.792 6.167 -2.828 1.00 97.50 77 LEU A CA 1
ATOM 583 C C . LEU A 1 77 ? -7.267 6.582 -2.916 1.00 97.50 77 LEU A C 1
ATOM 585 O O . LEU A 1 77 ? -7.933 6.647 -1.886 1.00 97.50 77 LEU A O 1
ATOM 589 N N . GLU A 1 78 ? -7.790 6.780 -4.128 1.00 97.56 78 GLU A N 1
ATOM 590 C CA . GLU A 1 78 ? -9.198 7.122 -4.386 1.00 97.56 78 GLU A CA 1
ATOM 591 C C . GLU A 1 78 ? -10.169 6.042 -3.886 1.00 97.56 78 GLU A C 1
ATOM 593 O O . GLU A 1 78 ? -11.234 6.356 -3.357 1.00 97.56 78 GLU A O 1
ATOM 598 N N . ALA A 1 79 ? -9.788 4.764 -3.981 1.00 96.81 79 ALA A N 1
ATOM 599 C CA . ALA A 1 79 ? -10.562 3.653 -3.423 1.00 96.81 79 ALA A CA 1
ATOM 600 C C . ALA A 1 79 ? -10.600 3.642 -1.878 1.00 96.81 79 ALA A C 1
ATOM 602 O O . ALA A 1 79 ? -11.409 2.925 -1.279 1.00 96.81 79 ALA A O 1
ATOM 603 N N . GLY A 1 80 ? -9.746 4.435 -1.229 1.00 96.75 80 GLY A N 1
ATOM 604 C CA . GLY A 1 80 ? -9.645 4.587 0.215 1.00 96.75 80 GLY A CA 1
ATOM 605 C C . GLY A 1 80 ? -8.690 3.588 0.864 1.00 96.75 80 GLY A C 1
ATOM 606 O O . GLY A 1 80 ? -8.815 2.370 0.708 1.00 96.75 80 GLY A O 1
ATOM 607 N N . VAL A 1 81 ? -7.764 4.122 1.659 1.00 97.44 81 VAL A N 1
ATOM 608 C CA . VAL A 1 81 ? -6.767 3.367 2.426 1.00 97.44 81 VAL A CA 1
ATOM 609 C C . VAL A 1 81 ? -6.725 3.876 3.862 1.00 97.44 81 VAL A C 1
ATOM 611 O O . VAL A 1 81 ? -6.864 5.068 4.099 1.00 97.44 81 VAL A O 1
ATOM 614 N N . ASP A 1 82 ? -6.500 2.978 4.817 1.00 97.81 82 ASP A N 1
ATOM 615 C CA . ASP A 1 82 ? -6.340 3.320 6.237 1.00 97.81 82 ASP A CA 1
ATOM 616 C C . ASP A 1 82 ? -4.855 3.354 6.634 1.00 97.81 82 ASP A C 1
ATOM 618 O O . ASP A 1 82 ? -4.453 3.993 7.610 1.00 97.81 82 ASP A O 1
ATOM 622 N N . ALA A 1 83 ? -4.003 2.668 5.866 1.00 98.00 83 ALA A N 1
ATOM 623 C CA . ALA A 1 83 ? -2.560 2.809 5.955 1.00 98.00 83 ALA A CA 1
ATOM 624 C C . ALA A 1 83 ? -1.875 2.661 4.592 1.00 98.00 83 ALA A C 1
ATOM 626 O O . ALA A 1 83 ? -2.190 1.756 3.819 1.00 98.00 83 ALA A O 1
ATOM 627 N N . MET A 1 84 ? -0.879 3.510 4.345 1.00 98.06 84 MET A N 1
ATOM 628 C CA . MET A 1 84 ? -0.001 3.476 3.180 1.00 98.06 84 MET A CA 1
ATOM 629 C C . MET A 1 84 ? 1.428 3.162 3.625 1.00 98.06 84 MET A C 1
ATOM 631 O O . MET A 1 84 ? 2.050 3.934 4.355 1.00 98.06 84 MET A O 1
ATOM 635 N N . MET A 1 85 ? 1.964 2.028 3.180 1.00 98.19 85 MET A N 1
ATOM 636 C CA . MET A 1 85 ? 3.354 1.640 3.391 1.00 98.19 85 MET A CA 1
ATOM 637 C C . MET A 1 85 ? 4.164 1.860 2.121 1.00 98.19 85 MET A C 1
ATOM 639 O O . MET A 1 85 ? 4.048 1.095 1.166 1.00 98.19 85 MET A O 1
ATOM 643 N N . MET A 1 86 ? 5.047 2.848 2.138 1.00 97.00 86 MET A N 1
ATOM 644 C CA . MET A 1 86 ? 6.006 3.043 1.061 1.00 97.00 86 MET A CA 1
ATOM 645 C C . MET A 1 86 ? 7.187 2.087 1.243 1.00 97.00 86 MET A C 1
ATOM 647 O O . MET A 1 86 ? 7.697 1.913 2.349 1.00 97.00 86 MET A O 1
ATOM 651 N N . LEU A 1 87 ? 7.614 1.448 0.159 1.00 94.69 87 LEU A N 1
ATOM 652 C CA . LEU A 1 87 ? 8.819 0.632 0.092 1.00 94.69 87 LEU A CA 1
ATOM 653 C C . LEU A 1 87 ? 9.911 1.406 -0.635 1.00 94.69 87 LEU A C 1
ATOM 655 O O . LEU A 1 87 ? 9.678 2.020 -1.679 1.00 94.69 87 LEU A O 1
ATOM 659 N N . ARG A 1 88 ? 11.138 1.289 -0.132 1.00 89.69 88 ARG A N 1
ATOM 660 C CA . ARG A 1 88 ? 12.307 1.821 -0.821 1.00 89.69 88 ARG A CA 1
ATOM 661 C C . ARG A 1 88 ? 12.514 1.102 -2.152 1.00 89.69 88 ARG A C 1
ATOM 663 O O . ARG A 1 88 ? 12.628 -0.121 -2.198 1.00 89.69 88 ARG A O 1
ATOM 670 N N . VAL A 1 89 ? 12.675 1.882 -3.215 1.00 81.50 89 VAL A N 1
ATOM 671 C CA . VAL A 1 89 ? 13.186 1.387 -4.494 1.00 81.50 89 VAL A CA 1
ATOM 672 C C . VAL A 1 89 ? 14.702 1.458 -4.496 1.00 81.50 89 VAL A C 1
ATOM 674 O O . VAL A 1 89 ? 15.298 2.512 -4.266 1.00 81.50 89 VAL A O 1
ATOM 677 N N . GLN A 1 90 ? 15.336 0.315 -4.735 1.00 70.12 90 GLN A N 1
ATOM 678 C CA . GLN A 1 90 ? 16.788 0.203 -4.773 1.00 70.12 90 GLN A CA 1
ATOM 679 C C . GLN A 1 90 ? 17.305 0.572 -6.163 1.00 70.12 90 GLN A C 1
ATOM 681 O O . GLN A 1 90 ? 17.335 -0.259 -7.070 1.00 70.12 90 GLN A O 1
ATOM 686 N N . GLY A 1 91 ? 17.719 1.833 -6.319 1.00 65.56 91 GLY A N 1
ATOM 687 C CA . GLY A 1 91 ? 18.288 2.374 -7.557 1.00 65.56 91 GLY A CA 1
ATOM 688 C C . GLY A 1 91 ? 19.460 1.558 -8.104 1.00 65.56 91 GLY A C 1
ATOM 689 O O . GLY A 1 91 ? 19.589 1.369 -9.308 1.00 65.56 91 GLY A O 1
ATOM 690 N N . GLU A 1 92 ? 20.260 0.982 -7.213 1.00 63.19 92 GLU A N 1
ATOM 691 C CA . GLU A 1 92 ? 21.386 0.112 -7.540 1.00 63.19 92 GLU A CA 1
ATOM 692 C C . GLU A 1 92 ? 20.980 -1.184 -8.267 1.00 63.19 92 GLU A C 1
ATOM 694 O O . GLU A 1 92 ? 21.791 -1.778 -8.976 1.00 63.19 92 GLU A O 1
ATOM 699 N N . ARG A 1 93 ? 19.720 -1.615 -8.139 1.00 61.94 93 ARG A N 1
ATOM 700 C CA . ARG A 1 93 ? 19.181 -2.817 -8.800 1.00 61.94 93 ARG A CA 1
ATOM 701 C C . ARG A 1 93 ? 18.510 -2.507 -10.134 1.00 61.94 93 ARG A C 1
ATOM 703 O O . ARG A 1 93 ? 18.127 -3.417 -10.861 1.00 61.94 93 ARG A O 1
ATOM 710 N N . MET A 1 94 ? 18.400 -1.228 -10.488 1.00 58.66 94 MET A N 1
ATOM 711 C CA . MET A 1 94 ? 17.693 -0.774 -11.683 1.00 58.66 94 MET A CA 1
ATOM 712 C C . MET A 1 94 ? 18.504 -0.884 -12.980 1.00 58.66 94 MET A C 1
ATOM 714 O O . MET A 1 94 ? 17.942 -0.681 -14.055 1.00 58.66 94 MET A O 1
ATOM 718 N N . ASN A 1 95 ? 19.785 -1.270 -12.911 1.00 55.66 95 ASN A N 1
ATOM 719 C CA . ASN A 1 95 ? 20.615 -1.543 -14.095 1.00 55.66 95 ASN A CA 1
ATOM 720 C C . ASN A 1 95 ? 20.054 -2.670 -14.992 1.00 55.66 95 ASN A C 1
ATOM 722 O O . ASN A 1 95 ? 20.505 -2.823 -16.120 1.00 55.66 95 ASN A O 1
ATOM 726 N N . ALA A 1 96 ? 19.056 -3.427 -14.518 1.00 57.91 96 ALA A N 1
ATOM 727 C CA . ALA A 1 96 ? 18.337 -4.452 -15.278 1.00 57.91 96 ALA A CA 1
ATOM 728 C C . ALA A 1 96 ? 17.052 -3.949 -15.987 1.00 57.91 96 ALA A C 1
ATOM 730 O O . ALA A 1 96 ? 16.212 -4.756 -16.372 1.00 57.91 96 ALA A O 1
ATOM 731 N N . SER A 1 97 ? 16.883 -2.631 -16.175 1.00 59.28 97 SER A N 1
ATOM 732 C CA . SER A 1 97 ? 15.821 -2.031 -17.014 1.00 59.28 97 SER A CA 1
ATOM 733 C C . SER A 1 97 ? 14.372 -2.285 -16.558 1.00 59.28 97 SER A C 1
ATOM 735 O O . SER A 1 97 ? 13.476 -2.445 -17.382 1.00 59.28 97 SER A O 1
ATOM 737 N N . PHE A 1 98 ? 14.096 -2.264 -15.250 1.00 61.81 98 PHE A N 1
ATOM 738 C CA . PHE A 1 98 ? 12.729 -2.452 -14.735 1.00 61.81 98 PHE A CA 1
ATOM 739 C C . PHE A 1 98 ? 11.762 -1.296 -15.080 1.00 61.81 98 PHE A C 1
ATOM 741 O O . PHE A 1 98 ? 10.548 -1.498 -15.080 1.00 61.81 98 PHE A O 1
ATOM 748 N N . PHE A 1 99 ? 12.265 -0.085 -15.354 1.00 65.62 99 PHE A N 1
ATOM 749 C CA . PHE A 1 99 ? 11.484 1.090 -15.776 1.00 65.62 99 PHE A CA 1
ATOM 750 C C . PHE A 1 99 ? 12.398 2.175 -16.391 1.00 65.62 99 PHE A C 1
ATOM 752 O O . PHE A 1 99 ? 13.608 2.136 -16.164 1.00 65.62 99 PHE A O 1
ATOM 759 N N . PRO A 1 100 ? 11.860 3.151 -17.157 1.00 62.59 100 PRO A N 1
ATOM 760 C CA . PRO A 1 100 ? 12.669 4.064 -17.978 1.00 62.59 100 PRO A CA 1
ATOM 761 C C . PRO A 1 100 ? 13.595 4.990 -17.176 1.00 62.59 100 PRO A C 1
ATOM 763 O O . PRO A 1 100 ? 14.668 5.347 -17.652 1.00 62.59 100 PRO A O 1
ATOM 766 N N . SER A 1 101 ? 13.178 5.409 -15.972 1.00 75.31 101 SER A N 1
ATOM 767 C CA . SER A 1 101 ? 14.007 6.189 -15.041 1.00 75.31 101 SER A CA 1
ATOM 768 C C . SER A 1 101 ? 13.432 6.220 -13.619 1.00 75.31 101 SER A C 1
ATOM 770 O O . SER A 1 101 ? 12.220 6.122 -13.423 1.00 75.31 101 SER A O 1
ATOM 772 N N . THR A 1 102 ? 14.283 6.464 -12.615 1.00 79.44 102 THR A N 1
ATOM 773 C CA . THR A 1 102 ? 13.866 6.700 -11.215 1.00 79.44 102 THR A CA 1
ATOM 774 C C . THR A 1 102 ? 12.877 7.860 -11.089 1.00 79.44 102 THR A C 1
ATOM 776 O O . THR A 1 102 ? 12.001 7.840 -10.228 1.00 79.44 102 THR A O 1
ATOM 779 N N . ARG A 1 103 ? 12.979 8.858 -11.975 1.00 83.69 103 ARG A N 1
ATOM 780 C CA . ARG A 1 103 ? 12.067 10.004 -12.023 1.00 83.69 103 ARG A CA 1
ATOM 781 C C . ARG A 1 103 ? 10.654 9.588 -12.424 1.00 83.69 103 ARG A C 1
ATOM 783 O O . ARG A 1 103 ? 9.706 9.998 -11.766 1.00 83.69 103 ARG A O 1
ATOM 790 N N . GLU A 1 104 ? 10.520 8.760 -13.459 1.00 85.44 104 GLU A N 1
ATOM 791 C CA . GLU A 1 104 ? 9.213 8.231 -13.870 1.00 85.44 104 GLU A CA 1
ATOM 792 C C . GLU A 1 104 ? 8.593 7.367 -12.775 1.00 85.44 104 GLU A C 1
ATOM 794 O O . GLU A 1 104 ? 7.404 7.498 -12.490 1.00 85.44 104 GLU A O 1
ATOM 799 N N . TYR A 1 105 ? 9.406 6.545 -12.106 1.00 88.44 105 TYR A N 1
ATOM 800 C CA . TYR A 1 105 ? 8.927 5.784 -10.960 1.00 88.44 105 TYR A CA 1
ATOM 801 C C . TYR A 1 105 ? 8.410 6.705 -9.846 1.00 88.44 105 TYR A C 1
ATOM 803 O O . TYR A 1 105 ? 7.282 6.540 -9.393 1.00 88.44 105 TYR A O 1
ATOM 811 N N . SER A 1 106 ? 9.202 7.704 -9.443 1.00 89.12 106 SER A N 1
ATOM 812 C CA . SER A 1 106 ? 8.822 8.649 -8.387 1.00 89.12 106 SER A CA 1
ATOM 813 C C . SER A 1 106 ? 7.534 9.406 -8.729 1.00 89.12 106 SER A C 1
ATOM 815 O O . SER A 1 106 ? 6.654 9.553 -7.890 1.00 89.12 106 SER A O 1
ATOM 817 N N . ARG A 1 107 ? 7.353 9.803 -9.993 1.00 91.06 107 ARG A N 1
ATOM 818 C CA . ARG A 1 107 ? 6.133 10.484 -10.445 1.00 91.06 107 ARG A CA 1
ATOM 819 C C . ARG A 1 107 ? 4.888 9.593 -10.334 1.00 91.06 107 ARG A C 1
ATOM 821 O O . ARG A 1 107 ? 3.832 10.063 -9.916 1.00 91.06 107 ARG A O 1
ATOM 828 N N . ARG A 1 108 ? 5.003 8.316 -10.711 1.00 92.69 108 ARG A N 1
ATOM 829 C CA . ARG A 1 108 ? 3.863 7.384 -10.790 1.00 92.69 108 ARG A CA 1
ATOM 830 C C . ARG A 1 108 ? 3.549 6.643 -9.488 1.00 92.69 108 ARG A C 1
ATOM 832 O O . ARG A 1 108 ? 2.386 6.354 -9.242 1.00 92.69 108 ARG A O 1
ATOM 839 N N . TRP A 1 109 ? 4.559 6.319 -8.684 1.00 94.56 109 TRP A N 1
ATOM 840 C CA . TRP A 1 109 ? 4.416 5.519 -7.459 1.00 94.56 109 TRP A CA 1
ATOM 841 C C . TRP A 1 109 ? 5.106 6.138 -6.239 1.00 94.56 109 TRP A C 1
ATOM 843 O O . TRP A 1 109 ? 5.080 5.543 -5.167 1.00 94.56 109 TRP A O 1
ATOM 853 N N . GLY A 1 110 ? 5.751 7.299 -6.367 1.00 93.94 110 GLY A N 1
ATOM 854 C CA . GLY A 1 110 ? 6.250 8.039 -5.209 1.00 93.94 110 GLY A CA 1
ATOM 855 C C . GLY A 1 110 ? 5.098 8.651 -4.419 1.00 93.94 110 GLY A C 1
ATOM 856 O O . GLY A 1 110 ? 4.056 8.974 -4.976 1.00 93.94 110 GLY A O 1
ATOM 857 N N . PHE A 1 111 ? 5.281 8.821 -3.118 1.00 95.19 111 PHE A N 1
ATOM 858 C CA . PHE A 1 111 ? 4.308 9.506 -2.275 1.00 95.19 111 PHE A CA 1
ATOM 859 C C . PHE A 1 111 ? 4.828 10.913 -1.988 1.00 95.19 111 PHE A C 1
ATOM 861 O O . PHE A 1 111 ? 5.868 11.060 -1.349 1.00 95.19 111 PHE A O 1
ATOM 868 N N . ASP A 1 112 ? 4.151 11.927 -2.519 1.00 94.94 112 ASP A N 1
ATOM 869 C CA . ASP A 1 112 ? 4.556 13.331 -2.463 1.00 94.94 112 ASP A CA 1
ATOM 870 C C . ASP A 1 112 ? 3.474 14.205 -1.807 1.00 94.94 112 ASP A C 1
ATOM 872 O O . ASP A 1 112 ? 2.411 13.725 -1.405 1.00 94.94 112 ASP A O 1
ATOM 876 N N . ASP A 1 113 ? 3.734 15.510 -1.716 1.00 96.56 113 ASP A N 1
ATOM 877 C CA . ASP A 1 113 ? 2.796 16.469 -1.127 1.00 96.56 113 ASP A CA 1
ATOM 878 C C . ASP A 1 113 ? 1.457 16.537 -1.875 1.00 96.56 113 ASP A C 1
ATOM 880 O O . ASP A 1 113 ? 0.446 16.925 -1.293 1.00 96.56 113 ASP A O 1
ATOM 884 N N . ALA A 1 114 ? 1.426 16.202 -3.170 1.00 96.88 114 ALA A N 1
ATOM 885 C CA . ALA A 1 114 ? 0.181 16.175 -3.930 1.00 96.88 114 ALA A CA 1
ATOM 886 C C . ALA A 1 114 ? -0.691 14.995 -3.491 1.00 96.88 114 ALA A C 1
ATOM 888 O O . ALA A 1 114 ? -1.876 15.187 -3.237 1.00 96.88 114 ALA A O 1
ATOM 889 N N . ARG A 1 115 ? -0.100 13.809 -3.315 1.00 97.06 115 ARG A N 1
ATOM 890 C CA . ARG A 1 115 ? -0.806 12.632 -2.784 1.00 97.06 115 ARG A CA 1
ATOM 891 C C . ARG A 1 115 ? -1.175 12.779 -1.313 1.00 97.06 115 ARG A C 1
ATOM 893 O O . ARG A 1 115 ? -2.229 12.297 -0.912 1.00 97.06 115 ARG A O 1
ATOM 900 N N . LEU A 1 116 ? -0.364 13.484 -0.524 1.00 96.81 116 LEU A N 1
ATOM 901 C CA . LEU A 1 116 ? -0.735 13.836 0.846 1.00 96.81 116 LEU A CA 1
ATOM 902 C C . LEU A 1 116 ? -1.976 14.742 0.871 1.00 96.81 116 LEU A C 1
ATOM 904 O O . LEU A 1 116 ? -2.927 14.435 1.580 1.00 96.81 116 LEU A O 1
ATOM 908 N N . ARG A 1 117 ? -2.011 15.801 0.048 1.00 96.88 117 ARG A N 1
ATOM 909 C CA . ARG A 1 117 ? -3.203 16.659 -0.098 1.00 96.88 117 ARG A CA 1
ATOM 910 C C . ARG A 1 117 ? -4.415 15.890 -0.621 1.00 96.88 117 ARG A C 1
ATOM 912 O O . ARG A 1 117 ? -5.517 16.104 -0.135 1.00 96.88 117 ARG A O 1
ATOM 919 N N . ALA A 1 118 ? -4.213 14.958 -1.551 1.00 96.75 118 ALA A N 1
ATOM 920 C CA . ALA A 1 118 ? -5.296 14.122 -2.056 1.00 96.75 118 ALA A CA 1
ATOM 921 C C . ALA A 1 118 ? -5.959 13.299 -0.937 1.00 96.75 118 ALA A C 1
ATOM 923 O O . ALA A 1 118 ? -7.177 13.156 -0.936 1.00 96.75 118 ALA A O 1
ATOM 924 N N . LEU A 1 119 ? -5.196 12.802 0.048 1.00 97.12 119 LEU A N 1
ATOM 925 C CA . LEU A 1 119 ? -5.788 12.143 1.219 1.00 97.12 119 LEU A CA 1
ATOM 926 C C . LEU A 1 119 ? -6.688 13.092 2.020 1.00 97.12 119 LEU A C 1
ATOM 928 O O . LEU A 1 119 ? -7.769 12.683 2.442 1.00 97.12 119 LEU A O 1
ATOM 932 N N . ASP A 1 120 ? -6.272 14.346 2.209 1.00 95.88 120 ASP A N 1
ATOM 933 C CA . ASP A 1 120 ? -7.081 15.351 2.905 1.00 95.88 120 ASP A CA 1
ATOM 934 C C . ASP A 1 120 ? -8.381 15.656 2.149 1.00 95.88 120 ASP A C 1
ATOM 936 O O . ASP A 1 120 ? -9.452 15.684 2.763 1.00 95.88 120 ASP A O 1
ATOM 940 N N . ASP A 1 121 ? -8.291 15.828 0.827 1.00 97.25 121 ASP A N 1
ATOM 941 C CA . ASP A 1 121 ? -9.428 16.109 -0.058 1.00 97.25 121 ASP A CA 1
ATOM 942 C C . ASP A 1 121 ? -10.429 14.941 -0.094 1.00 97.25 121 ASP A C 1
ATOM 944 O O . ASP A 1 121 ? -11.642 15.152 -0.137 1.00 97.25 121 ASP A O 1
ATOM 948 N N . LEU A 1 122 ? -9.931 13.704 -0.003 1.00 96.88 122 LEU A N 1
ATOM 949 C CA . LEU A 1 122 ? -10.738 12.484 0.095 1.00 96.88 122 LEU A CA 1
ATOM 950 C C . LEU A 1 122 ? -11.316 12.248 1.504 1.00 96.88 122 LEU A C 1
ATOM 952 O O . LEU A 1 122 ? -12.048 11.281 1.715 1.00 96.88 122 LEU A O 1
ATOM 956 N N . GLY A 1 123 ? -10.995 13.098 2.486 1.00 96.62 123 GLY A N 1
ATOM 957 C CA . GLY A 1 123 ? -11.435 12.935 3.874 1.00 96.62 123 GLY A CA 1
ATOM 958 C C . GLY A 1 123 ? -10.719 11.809 4.632 1.00 96.6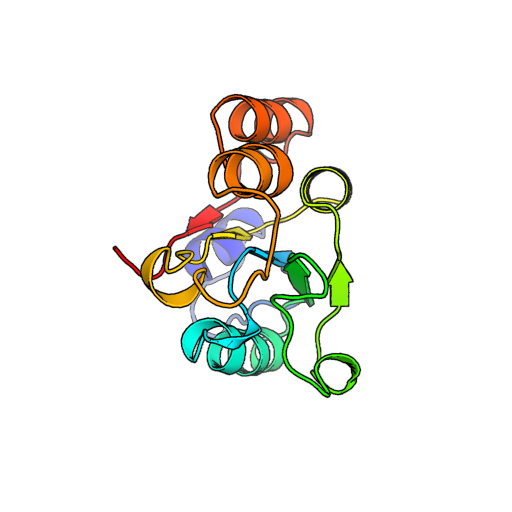2 123 GLY A C 1
ATOM 959 O O . GLY A 1 123 ? -11.176 11.400 5.697 1.00 96.62 123 GLY A O 1
ATOM 960 N N . LEU A 1 124 ? -9.584 11.326 4.127 1.00 95.44 124 LEU A N 1
ATOM 961 C CA . LEU A 1 124 ? -8.794 10.214 4.666 1.00 95.44 124 LEU A CA 1
ATOM 962 C C . LEU A 1 124 ? -7.692 10.695 5.630 1.00 95.44 124 LEU A C 1
ATOM 964 O O . LEU A 1 124 ? -6.558 10.211 5.601 1.00 95.44 124 LEU A O 1
ATOM 968 N N . LYS A 1 125 ? -8.021 11.651 6.505 1.00 93.38 125 LYS A N 1
ATOM 969 C CA . LYS A 1 125 ? -7.063 12.349 7.391 1.00 93.38 125 LYS A CA 1
ATOM 970 C C . LYS A 1 125 ? -6.387 11.443 8.420 1.00 93.38 125 LYS A C 1
ATOM 972 O O . LYS A 1 125 ? -5.301 11.745 8.903 1.00 93.38 125 LYS A O 1
ATOM 977 N N . ASP A 1 126 ? -7.027 10.324 8.738 1.00 95.25 126 ASP A N 1
ATOM 978 C CA . ASP A 1 126 ? -6.528 9.336 9.690 1.00 95.25 126 ASP A CA 1
ATOM 979 C C . ASP A 1 126 ? -5.642 8.257 9.047 1.00 95.25 126 ASP A C 1
ATOM 981 O O . ASP A 1 126 ? -5.224 7.318 9.734 1.00 95.25 126 ASP A O 1
ATOM 985 N N . THR A 1 127 ? -5.339 8.379 7.748 1.00 97.38 127 THR A N 1
ATOM 986 C CA . THR A 1 127 ? -4.460 7.445 7.035 1.00 97.38 127 THR A CA 1
ATOM 987 C C . THR A 1 127 ? -3.072 7.427 7.659 1.00 97.38 127 THR A C 1
ATOM 989 O O . THR A 1 127 ? -2.388 8.445 7.764 1.00 97.38 127 THR A O 1
ATOM 992 N N . ILE A 1 128 ? -2.599 6.237 8.015 1.00 97.12 128 ILE A N 1
ATOM 993 C CA . ILE A 1 128 ? -1.256 6.063 8.565 1.00 97.12 128 ILE A CA 1
ATOM 994 C C . ILE A 1 128 ? -0.245 5.940 7.424 1.00 97.12 128 ILE A C 1
ATOM 996 O O . ILE A 1 128 ? -0.268 4.959 6.680 1.00 97.12 128 ILE A O 1
ATOM 1000 N N . ILE A 1 129 ? 0.706 6.868 7.338 1.00 96.56 129 ILE A N 1
ATOM 1001 C CA . ILE A 1 129 ? 1.854 6.751 6.429 1.00 96.56 129 ILE A CA 1
ATOM 1002 C C . ILE A 1 129 ? 2.998 6.012 7.129 1.00 96.56 129 ILE A C 1
ATOM 1004 O O . ILE A 1 129 ? 3.343 6.308 8.274 1.00 96.56 129 ILE A O 1
ATOM 1008 N N . MET A 1 130 ? 3.587 5.025 6.456 1.00 96.25 130 MET A N 1
ATOM 1009 C CA . MET A 1 130 ? 4.645 4.175 6.999 1.00 96.25 130 MET A CA 1
ATOM 1010 C C . MET A 1 130 ? 5.763 3.967 5.979 1.00 96.25 130 MET A C 1
ATOM 1012 O O . MET A 1 130 ? 5.516 3.860 4.780 1.00 96.25 130 MET A O 1
ATOM 1016 N N . HIS A 1 131 ? 6.987 3.813 6.475 1.00 95.00 131 HIS A N 1
ATOM 1017 C CA . HIS A 1 131 ? 8.138 3.365 5.698 1.00 95.00 131 HIS A CA 1
ATOM 1018 C C . HIS A 1 131 ? 8.976 2.422 6.581 1.00 95.00 131 HIS A C 1
ATOM 1020 O O . HIS A 1 131 ? 9.272 2.783 7.721 1.00 95.00 131 HIS A O 1
ATOM 1026 N N . PRO A 1 132 ? 9.333 1.203 6.130 1.00 90.25 132 PRO A N 1
ATOM 1027 C CA . PRO A 1 132 ? 10.084 0.245 6.947 1.00 90.25 132 PRO A CA 1
ATOM 1028 C C . PRO A 1 132 ? 11.572 0.601 7.098 1.00 90.25 132 PRO A C 1
ATOM 1030 O O . PRO A 1 132 ? 12.270 -0.046 7.877 1.00 90.25 132 PRO A O 1
ATOM 1033 N N . GLY A 1 133 ? 12.051 1.614 6.374 1.00 82.12 133 GLY A N 1
ATOM 1034 C CA . GLY A 1 133 ? 13.394 2.168 6.500 1.00 82.12 133 GLY A CA 1
ATOM 1035 C C . GLY A 1 133 ? 14.275 1.993 5.249 1.00 82.12 133 GLY A C 1
ATOM 1036 O O . GLY A 1 133 ? 14.038 1.093 4.435 1.00 82.12 133 GLY A O 1
ATOM 1037 N N . PRO A 1 134 ? 15.338 2.809 5.116 1.00 66.19 134 PRO A N 1
ATOM 1038 C CA . PRO A 1 134 ? 15.405 4.170 5.652 1.00 66.19 134 PRO A CA 1
ATOM 1039 C C . PRO A 1 134 ? 14.306 5.017 5.007 1.00 66.19 134 PRO A C 1
ATOM 1041 O O . PRO A 1 134 ? 14.305 5.115 3.762 1.00 66.19 134 PRO A O 1
#